Protein AF-A0A1F8V7B3-F1 (afdb_monomer_lite)

Sequence (69 aa):
MPHSEKIIGRQYEQAKLEKAYRSKRAELIAVYGRRRVGKTYLIRTFFLKKNGLFFQVAGIHKGTAALQL

Radius of gyration: 14.14 Å; chains: 1; bounding box: 32×28×36 Å

Foldseek 3Di:
DPDLLDDDDPPVVLVVVVVQVPDPDDDDDDDDDDPPPCRVVVVCSSPVPDPDDDDDWDDDPPDDPVVGD

Secondary structure (DSSP, 8-state):
--------S-HHHHHHHHHHHT-SS--------STTSSHHHHHHHHHTTSSS--------TT--GGG--

pLDDT: mean 82.98, std 15.01, range [39.69, 94.88]

Structure (mmCIF, N/CA/C/O backbone):
data_AF-A0A1F8V7B3-F1
#
_entry.id   AF-A0A1F8V7B3-F1
#
loop_
_atom_site.group_PDB
_atom_site.id
_atom_site.type_symbol
_atom_site.label_atom_id
_atom_site.label_alt_id
_atom_site.label_comp_id
_atom_site.label_asym_id
_atom_site.label_entity_id
_atom_site.label_seq_id
_atom_site.pdbx_PDB_ins_code
_atom_site.Cartn_x
_atom_site.Cartn_y
_atom_site.Cartn_z
_atom_site.occupancy
_atom_site.B_iso_or_equiv
_atom_site.auth_seq_id
_atom_site.auth_comp_id
_atom_site.auth_asym_id
_atom_site.auth_atom_id
_atom_site.pdbx_PDB_model_num
ATOM 1 N N . MET A 1 1 ? 17.707 -8.787 11.387 1.00 39.69 1 MET A N 1
ATOM 2 C CA . MET A 1 1 ? 16.931 -7.831 12.209 1.00 39.69 1 MET A CA 1
ATOM 3 C C . MET A 1 1 ? 15.792 -7.277 11.360 1.00 39.69 1 MET A C 1
ATOM 5 O O . MET A 1 1 ? 16.112 -6.581 10.401 1.00 39.69 1 MET A O 1
ATOM 9 N N . PRO A 1 2 ? 14.502 -7.570 11.607 1.00 43.56 2 PRO A N 1
ATOM 10 C CA . PRO A 1 2 ? 13.451 -6.869 10.887 1.00 43.56 2 PRO A CA 1
ATOM 11 C C . PRO A 1 2 ? 13.364 -5.471 11.501 1.00 43.56 2 PRO A C 1
ATOM 13 O O . PRO A 1 2 ? 12.915 -5.301 12.631 1.00 43.56 2 PRO A O 1
ATOM 16 N N . HIS A 1 3 ? 13.881 -4.463 10.803 1.00 46.31 3 HIS A N 1
ATOM 17 C CA . HIS A 1 3 ? 13.584 -3.084 11.164 1.00 46.31 3 HIS A CA 1
ATOM 18 C C . HIS A 1 3 ? 12.072 -2.903 11.008 1.00 46.31 3 HIS A C 1
ATOM 20 O O . HIS A 1 3 ? 11.522 -3.175 9.941 1.00 46.31 3 HIS A O 1
ATOM 26 N N . SER A 1 4 ? 11.394 -2.488 12.075 1.00 53.03 4 SER A N 1
ATOM 27 C CA . SER A 1 4 ? 9.977 -2.136 12.055 1.00 53.03 4 SER A CA 1
ATOM 28 C C . SER A 1 4 ? 9.760 -0.966 11.093 1.00 53.03 4 SER A C 1
ATOM 30 O O . SER A 1 4 ? 9.788 0.190 11.504 1.00 53.03 4 SER A O 1
ATOM 32 N N . GLU A 1 5 ? 9.566 -1.248 9.803 1.00 67.50 5 GLU A N 1
ATOM 33 C CA . GLU A 1 5 ? 9.293 -0.244 8.773 1.00 67.50 5 GLU A CA 1
ATOM 34 C C . GLU A 1 5 ? 7.968 0.451 9.105 1.00 67.50 5 GLU A C 1
ATOM 36 O O . GLU A 1 5 ? 6.882 -0.063 8.840 1.00 67.50 5 GLU A O 1
ATOM 41 N N . LYS A 1 6 ? 8.021 1.583 9.806 1.00 78.44 6 LYS A N 1
ATOM 42 C CA . LYS A 1 6 ? 6.839 2.353 10.196 1.00 78.44 6 LYS A CA 1
ATOM 43 C C . LYS A 1 6 ? 6.568 3.400 9.125 1.00 78.44 6 LYS A C 1
ATOM 45 O O . LYS A 1 6 ? 7.417 4.235 8.833 1.00 78.44 6 LYS A O 1
ATOM 50 N N . ILE A 1 7 ? 5.363 3.373 8.566 1.00 86.00 7 ILE A N 1
ATOM 51 C CA . ILE A 1 7 ? 4.910 4.382 7.610 1.00 86.00 7 ILE A CA 1
ATOM 52 C C . ILE A 1 7 ? 4.652 5.673 8.393 1.00 86.00 7 ILE A C 1
ATOM 54 O O . ILE A 1 7 ? 3.785 5.710 9.267 1.00 86.00 7 ILE A O 1
ATOM 58 N N . ILE A 1 8 ? 5.430 6.717 8.111 1.00 87.56 8 ILE A N 1
ATOM 59 C CA . ILE A 1 8 ? 5.261 8.043 8.717 1.00 87.56 8 ILE A CA 1
ATOM 60 C C . ILE A 1 8 ? 4.220 8.825 7.902 1.00 87.56 8 ILE A C 1
ATOM 62 O O . ILE A 1 8 ? 4.316 8.907 6.676 1.00 87.56 8 ILE A O 1
ATOM 66 N N . GLY A 1 9 ? 3.227 9.416 8.574 1.00 90.25 9 GLY A N 1
ATOM 67 C CA . GLY A 1 9 ? 2.155 10.177 7.919 1.00 90.25 9 GLY A CA 1
ATOM 68 C C . GLY A 1 9 ? 1.227 9.297 7.074 1.00 90.25 9 GLY A C 1
ATOM 69 O O . GLY A 1 9 ? 1.003 8.138 7.407 1.00 90.25 9 GLY A O 1
ATOM 70 N N . ARG A 1 10 ? 0.661 9.837 5.983 1.00 90.38 10 ARG A N 1
ATOM 71 C CA . ARG A 1 10 ? -0.196 9.088 5.031 1.00 90.38 10 ARG A CA 1
ATOM 72 C C . ARG A 1 10 ? -1.429 8.430 5.670 1.00 90.38 10 ARG A C 1
ATOM 74 O O . ARG A 1 10 ? -1.861 7.367 5.235 1.00 90.38 10 ARG A O 1
ATOM 81 N N . GLN A 1 11 ? -1.972 9.019 6.739 1.00 93.38 11 GLN A N 1
ATOM 82 C CA . GLN A 1 11 ? -3.088 8.432 7.495 1.00 93.38 11 GLN A CA 1
ATOM 83 C C . GLN A 1 11 ? -4.318 8.199 6.608 1.00 93.38 11 GLN A C 1
ATOM 85 O O . GLN A 1 11 ? -4.965 7.160 6.705 1.00 93.38 11 GLN A O 1
ATOM 90 N N . TYR A 1 12 ? -4.593 9.135 5.698 1.00 93.69 12 TYR A N 1
ATOM 91 C CA . TYR A 1 12 ? -5.697 9.031 4.751 1.00 93.69 12 TYR A CA 1
ATOM 92 C C . TYR A 1 12 ? -5.523 7.856 3.779 1.00 93.69 12 TYR A C 1
ATOM 94 O O . TYR A 1 12 ? -6.440 7.055 3.593 1.00 93.69 12 TYR A O 1
ATOM 102 N N . GLU A 1 13 ? -4.343 7.715 3.172 1.00 94.06 13 GLU A N 1
ATOM 103 C CA . GLU A 1 13 ? -4.064 6.618 2.247 1.00 94.06 13 GLU A CA 1
ATOM 104 C C . GLU A 1 13 ? -4.035 5.266 2.966 1.00 94.06 13 GLU A C 1
ATOM 106 O O . GLU A 1 13 ? -4.593 4.297 2.455 1.00 94.06 13 GLU A O 1
ATOM 111 N N . GLN A 1 14 ? -3.463 5.203 4.172 1.00 93.56 14 GLN A N 1
ATOM 112 C CA . GLN A 1 14 ? -3.478 3.996 5.002 1.00 93.56 14 GLN A CA 1
ATOM 113 C C . GLN A 1 14 ? -4.908 3.565 5.352 1.00 93.56 14 GLN A C 1
ATOM 115 O O . GLN A 1 14 ? -5.230 2.385 5.243 1.00 93.56 14 GLN A O 1
ATOM 120 N N . ALA A 1 15 ? -5.791 4.505 5.703 1.00 94.75 15 ALA A N 1
ATOM 121 C CA . ALA A 1 15 ? -7.192 4.201 5.992 1.00 94.75 15 ALA A CA 1
ATOM 122 C C . ALA A 1 15 ? -7.939 3.656 4.762 1.00 94.75 15 ALA A C 1
ATOM 124 O O . ALA A 1 15 ? -8.730 2.720 4.883 1.00 94.75 15 ALA A O 1
ATOM 125 N N . LYS A 1 16 ? -7.665 4.193 3.563 1.00 94.81 16 LYS A N 1
ATOM 126 C CA . LYS A 1 16 ? -8.220 3.652 2.311 1.00 94.81 16 LYS 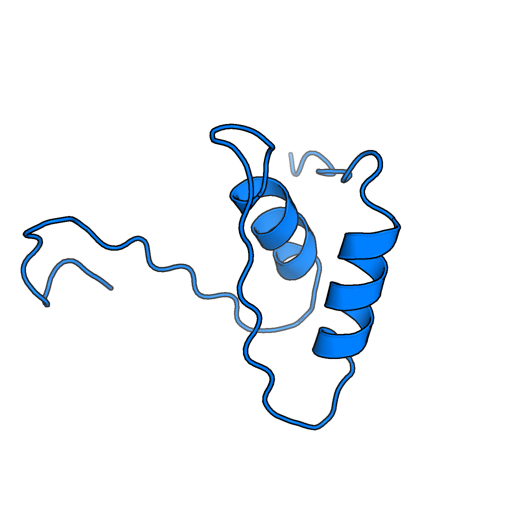A CA 1
ATOM 127 C C . LYS A 1 16 ? -7.737 2.232 2.029 1.00 94.81 16 LYS A C 1
ATOM 129 O O . LYS A 1 16 ? -8.555 1.382 1.691 1.00 94.81 16 LYS A O 1
ATOM 134 N N . LEU A 1 17 ? -6.438 1.976 2.186 1.00 94.25 17 LEU A N 1
ATOM 135 C CA . LEU A 1 17 ? -5.866 0.642 1.991 1.00 94.25 17 LEU A CA 1
ATOM 136 C C . LEU A 1 17 ? -6.423 -0.365 3.006 1.00 94.25 17 LEU A C 1
ATOM 138 O O . LEU A 1 17 ? -6.735 -1.489 2.631 1.00 94.25 17 LEU A O 1
ATOM 142 N N . GLU A 1 18 ? -6.623 0.038 4.264 1.00 94.69 18 GLU A N 1
ATOM 143 C CA . GLU A 1 18 ? -7.243 -0.808 5.292 1.00 94.69 18 GLU A CA 1
ATOM 144 C C . GLU A 1 18 ? -8.700 -1.135 4.967 1.00 94.69 18 GLU A C 1
ATOM 146 O O . GLU A 1 18 ? -9.120 -2.283 5.111 1.00 94.69 18 GLU A O 1
ATOM 151 N N . LYS A 1 19 ? -9.470 -0.147 4.497 1.00 94.88 19 LYS A N 1
ATOM 152 C CA . LYS A 1 19 ? -10.857 -0.366 4.077 1.00 94.88 19 LYS A CA 1
ATOM 153 C C . LYS A 1 19 ? -10.933 -1.385 2.939 1.00 94.88 19 LYS A C 1
ATOM 155 O O . LYS A 1 19 ? -11.743 -2.303 3.020 1.00 94.88 19 LYS A O 1
ATOM 160 N N . ALA A 1 20 ? -10.072 -1.240 1.935 1.00 93.88 20 ALA A N 1
ATOM 161 C CA . ALA A 1 20 ? -10.003 -2.165 0.810 1.00 93.88 20 ALA A CA 1
ATOM 162 C C . ALA A 1 20 ? -9.554 -3.567 1.244 1.00 93.88 20 ALA A C 1
ATOM 164 O O . ALA A 1 20 ? -10.163 -4.560 0.864 1.00 93.88 20 ALA A O 1
ATOM 165 N N . TYR A 1 21 ? -8.542 -3.657 2.111 1.00 93.00 21 TYR A N 1
ATOM 166 C CA . TYR A 1 21 ? -8.047 -4.926 2.646 1.00 93.00 21 TYR A CA 1
ATOM 167 C C . TYR A 1 21 ? -9.108 -5.696 3.452 1.00 93.00 21 TYR A C 1
ATOM 169 O O . TYR A 1 21 ? -9.143 -6.922 3.413 1.00 93.00 21 TYR A O 1
ATOM 177 N N . ARG A 1 22 ? -9.991 -4.997 4.180 1.00 93.62 22 ARG A N 1
ATOM 178 C CA . ARG A 1 22 ? -11.095 -5.618 4.940 1.00 93.62 22 ARG A CA 1
ATOM 179 C C . ARG A 1 22 ? -12.334 -5.924 4.098 1.00 93.62 22 ARG A C 1
ATOM 181 O O . ARG A 1 22 ? -1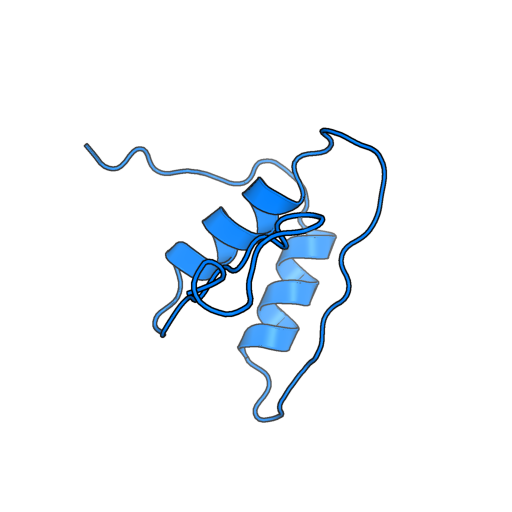3.268 -6.554 4.598 1.00 93.62 22 ARG A O 1
ATOM 188 N N . SER A 1 23 ? -12.381 -5.442 2.862 1.00 93.38 23 SER A N 1
ATOM 189 C CA . SER A 1 23 ? -13.502 -5.661 1.959 1.00 93.38 23 SER A CA 1
ATOM 190 C C . SER A 1 23 ? -13.619 -7.144 1.612 1.00 93.38 23 SER A C 1
ATOM 192 O O . SER A 1 23 ? -12.630 -7.816 1.341 1.00 93.38 23 SER A O 1
ATOM 194 N N . LYS A 1 24 ? -14.847 -7.672 1.587 1.00 92.88 24 LYS A N 1
ATOM 195 C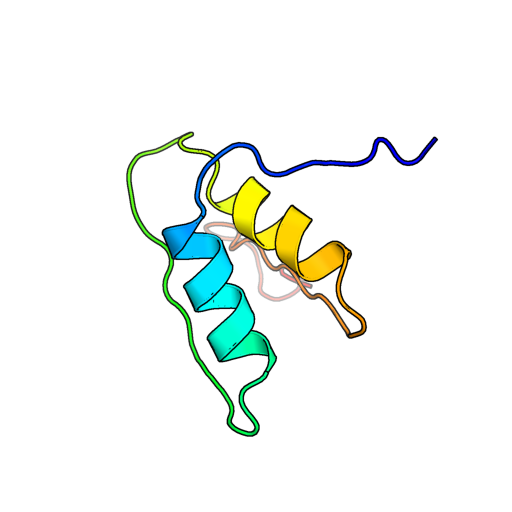 CA . LYS A 1 24 ? -15.115 -9.056 1.149 1.00 92.88 24 LYS A CA 1
ATOM 196 C C . LYS A 1 24 ? -15.203 -9.188 -0.378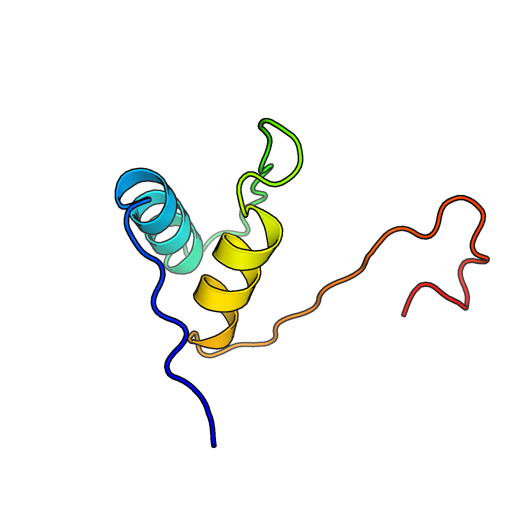 1.00 92.88 24 LYS A C 1
ATOM 198 O O . LYS A 1 24 ? -15.609 -10.231 -0.881 1.00 92.88 24 LYS A O 1
ATOM 203 N N . ARG A 1 25 ? -14.905 -8.117 -1.117 1.00 93.50 25 ARG A N 1
ATOM 204 C CA . ARG A 1 25 ? -14.968 -8.056 -2.581 1.00 93.50 25 ARG A CA 1
ATOM 205 C C . ARG A 1 25 ? -13.569 -7.850 -3.146 1.00 93.50 25 ARG A C 1
ATOM 207 O O . ARG A 1 25 ? -12.716 -7.264 -2.489 1.00 93.50 25 ARG A O 1
ATOM 214 N N . ALA A 1 26 ? -13.357 -8.306 -4.377 1.00 92.12 26 ALA A N 1
ATOM 215 C CA . ALA A 1 26 ? -12.143 -7.983 -5.110 1.00 92.12 26 ALA A CA 1
ATOM 216 C C . ALA A 1 26 ? -12.109 -6.475 -5.409 1.00 92.12 26 ALA A C 1
ATOM 218 O O . ALA A 1 26 ? -13.052 -5.936 -5.990 1.00 92.12 26 ALA A O 1
ATOM 219 N N . GLU A 1 27 ? -11.027 -5.806 -5.013 1.00 93.25 27 GLU A N 1
ATOM 220 C CA . GLU A 1 27 ? -10.816 -4.378 -5.254 1.00 93.25 27 GLU A CA 1
ATOM 221 C C . GLU A 1 27 ? -9.550 -4.146 -6.082 1.00 93.25 27 GLU A C 1
ATOM 223 O O . GLU A 1 27 ? -8.510 -4.760 -5.845 1.00 93.25 27 GLU A O 1
ATOM 228 N N . LEU A 1 28 ? -9.636 -3.223 -7.044 1.00 93.06 28 LEU A N 1
ATOM 229 C CA . LEU A 1 28 ? -8.504 -2.768 -7.846 1.00 93.06 28 LEU A CA 1
ATOM 230 C C . LEU A 1 28 ? -8.164 -1.327 -7.463 1.00 93.06 28 LEU A C 1
ATOM 232 O O . L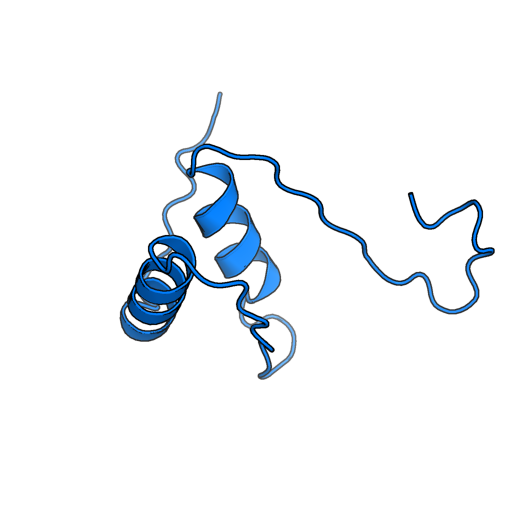EU A 1 28 ? -8.964 -0.415 -7.671 1.00 93.06 28 LEU A O 1
ATOM 236 N N . ILE A 1 29 ? -6.966 -1.115 -6.918 1.00 92.31 29 ILE A N 1
ATOM 237 C CA . ILE A 1 29 ? -6.514 0.200 -6.449 1.00 92.31 29 ILE A CA 1
ATOM 238 C C . ILE A 1 29 ? -5.403 0.715 -7.361 1.00 92.31 29 ILE A C 1
ATOM 240 O O . ILE A 1 29 ? -4.322 0.133 -7.435 1.00 92.31 29 ILE A O 1
ATOM 244 N N . ALA A 1 30 ? -5.639 1.859 -8.003 1.00 93.00 30 ALA A N 1
ATOM 245 C CA . ALA A 1 30 ? -4.615 2.587 -8.743 1.00 93.00 30 ALA A CA 1
ATOM 246 C C . ALA A 1 30 ? -3.942 3.638 -7.843 1.00 93.00 30 ALA A C 1
ATOM 248 O O . ALA A 1 30 ? -4.611 4.478 -7.241 1.00 93.00 30 ALA A O 1
ATOM 249 N N . VAL A 1 31 ? -2.607 3.625 -7.768 1.00 92.00 31 VAL A N 1
ATOM 250 C CA . VAL A 1 31 ? -1.827 4.532 -6.906 1.00 92.00 31 VAL A CA 1
ATOM 251 C C . VAL A 1 31 ? -0.921 5.425 -7.758 1.00 92.00 31 VAL A C 1
ATOM 253 O O . VAL A 1 31 ? 0.065 4.973 -8.338 1.00 92.00 31 VAL A O 1
ATOM 256 N N . TYR A 1 32 ? -1.217 6.726 -7.809 1.00 92.56 32 TYR A N 1
ATOM 257 C CA . TYR A 1 32 ? -0.519 7.708 -8.652 1.00 92.56 32 TYR A CA 1
ATOM 258 C C . TYR A 1 32 ? 0.038 8.903 -7.843 1.00 92.56 32 TYR A C 1
ATOM 260 O O . TYR A 1 32 ? 0.015 8.901 -6.618 1.00 92.56 32 TYR A O 1
ATOM 268 N N . GLY A 1 33 ? 0.714 9.855 -8.508 1.00 90.50 33 GLY A N 1
ATOM 269 C CA . GLY A 1 33 ? 1.452 10.971 -7.874 1.00 90.50 33 GLY A CA 1
ATOM 270 C C . GLY A 1 33 ? 2.877 11.189 -8.420 1.00 90.50 33 GLY A C 1
ATOM 271 O O . GLY A 1 33 ? 3.288 10.521 -9.369 1.00 90.50 33 GLY A O 1
ATOM 272 N N . ARG A 1 34 ? 3.667 12.087 -7.817 1.00 91.81 34 ARG A N 1
ATOM 273 C CA . ARG A 1 34 ? 5.018 12.436 -8.312 1.00 91.81 34 ARG A CA 1
ATOM 274 C C . ARG A 1 34 ? 6.042 11.302 -8.144 1.00 91.81 34 ARG A C 1
ATOM 276 O O . ARG A 1 34 ? 5.867 10.391 -7.330 1.00 91.81 34 ARG A O 1
ATOM 283 N N . ARG A 1 35 ? 7.140 11.359 -8.906 1.00 89.31 35 ARG A N 1
ATOM 284 C CA . ARG A 1 35 ? 8.280 10.435 -8.762 1.00 89.31 35 ARG A CA 1
ATOM 285 C C . ARG A 1 35 ? 8.892 10.571 -7.361 1.00 89.31 35 ARG A C 1
ATOM 287 O O . ARG A 1 35 ? 8.974 11.676 -6.842 1.00 89.31 35 ARG A O 1
ATOM 294 N N . ARG A 1 36 ? 9.349 9.458 -6.772 1.00 88.12 36 ARG A N 1
ATOM 295 C CA . ARG A 1 36 ? 10.047 9.394 -5.464 1.00 88.12 36 ARG A CA 1
ATOM 296 C C . ARG A 1 36 ? 9.233 9.793 -4.217 1.00 88.12 36 ARG A C 1
ATOM 298 O O . ARG A 1 36 ? 9.802 9.879 -3.143 1.00 88.12 36 ARG A O 1
ATOM 305 N N . VAL A 1 37 ? 7.908 9.934 -4.299 1.00 90.56 37 VAL A N 1
ATOM 306 C CA . VAL A 1 37 ? 7.053 10.238 -3.121 1.00 90.56 37 VAL A CA 1
ATOM 307 C C . VAL A 1 37 ? 6.795 9.047 -2.182 1.00 90.56 37 VAL A C 1
ATOM 309 O O . VAL A 1 37 ? 5.979 9.153 -1.269 1.00 90.56 37 VAL A O 1
ATOM 312 N N . GLY A 1 38 ? 7.438 7.900 -2.425 1.00 90.44 38 GLY A N 1
ATOM 313 C CA . GLY A 1 38 ? 7.330 6.716 -1.567 1.00 90.44 38 GLY A CA 1
ATOM 314 C C . GLY A 1 38 ? 6.107 5.825 -1.811 1.00 90.44 38 GLY A C 1
ATOM 315 O O . GLY A 1 38 ? 5.710 5.095 -0.912 1.00 90.44 38 GLY A O 1
ATOM 316 N N . LYS A 1 39 ? 5.499 5.839 -3.007 1.00 92.50 39 LYS A N 1
ATOM 317 C CA . LYS A 1 39 ? 4.301 5.017 -3.292 1.00 92.50 39 LYS A CA 1
ATOM 318 C C . LYS A 1 39 ? 4.556 3.515 -3.146 1.00 92.50 39 LYS A C 1
ATOM 320 O O . LYS A 1 39 ? 3.794 2.826 -2.483 1.00 92.50 39 LYS A O 1
ATOM 325 N N . THR A 1 40 ? 5.641 3.017 -3.742 1.00 90.69 40 THR A N 1
ATOM 326 C CA . THR A 1 40 ? 6.027 1.600 -3.647 1.00 90.69 40 THR A CA 1
ATOM 327 C C . THR A 1 40 ? 6.312 1.204 -2.203 1.00 90.69 40 THR A C 1
ATOM 329 O O . THR A 1 40 ? 5.904 0.131 -1.777 1.00 90.69 40 THR A O 1
ATOM 332 N N . TYR A 1 41 ? 6.951 2.096 -1.440 1.00 91.62 41 TYR A N 1
ATOM 333 C CA . TYR A 1 41 ? 7.208 1.896 -0.016 1.00 91.62 41 TYR A CA 1
ATOM 334 C C . TYR A 1 41 ? 5.900 1.780 0.780 1.00 91.62 41 TYR A C 1
ATOM 336 O O . TYR A 1 41 ? 5.710 0.797 1.482 1.00 91.62 41 TYR A O 1
ATOM 344 N N . LEU A 1 42 ? 4.955 2.713 0.591 1.00 92.00 42 LEU A N 1
ATOM 345 C CA . LEU A 1 42 ? 3.637 2.688 1.241 1.00 92.00 42 LEU A CA 1
ATOM 346 C C . LEU A 1 42 ? 2.923 1.343 1.041 1.00 92.00 42 LEU A C 1
ATOM 348 O O . LEU A 1 42 ? 2.479 0.743 2.013 1.00 92.00 42 LEU A O 1
ATOM 352 N N . ILE A 1 43 ? 2.834 0.866 -0.204 1.00 92.38 43 ILE A N 1
ATOM 353 C CA . ILE A 1 43 ? 2.132 -0.382 -0.536 1.00 92.38 43 ILE A CA 1
ATOM 354 C C . ILE A 1 43 ? 2.863 -1.593 0.043 1.00 92.38 43 ILE A C 1
ATOM 356 O O . ILE A 1 43 ? 2.255 -2.397 0.746 1.00 92.38 43 ILE A O 1
ATOM 360 N N . ARG A 1 44 ? 4.174 -1.698 -0.188 1.00 91.25 44 ARG A N 1
ATOM 361 C CA . ARG A 1 44 ? 4.974 -2.834 0.278 1.00 91.25 44 ARG A CA 1
ATOM 362 C C . ARG A 1 44 ? 4.955 -2.939 1.803 1.00 91.25 44 ARG A C 1
ATOM 364 O O . ARG A 1 44 ? 4.608 -3.985 2.334 1.00 91.25 44 ARG A O 1
ATOM 371 N N . THR A 1 45 ? 5.240 -1.853 2.515 1.00 91.50 45 THR A N 1
ATOM 372 C CA . THR A 1 45 ? 5.259 -1.847 3.982 1.00 91.50 45 THR A CA 1
ATOM 373 C C . THR A 1 45 ? 3.866 -2.067 4.587 1.00 91.50 45 THR A C 1
ATOM 375 O O . THR A 1 45 ? 3.760 -2.683 5.648 1.00 91.50 45 THR A O 1
ATOM 378 N N . PHE A 1 46 ? 2.792 -1.595 3.939 1.00 91.94 46 PHE A N 1
ATOM 379 C CA . PHE A 1 46 ? 1.424 -1.828 4.412 1.00 91.94 46 PHE A CA 1
ATOM 380 C C . PHE A 1 46 ? 1.038 -3.308 4.306 1.00 91.94 46 PHE A C 1
ATOM 382 O O . PHE A 1 46 ? 0.613 -3.884 5.305 1.00 91.94 46 PHE A O 1
ATOM 389 N N . PHE A 1 47 ? 1.219 -3.931 3.135 1.00 91.06 47 PHE A N 1
ATOM 390 C CA . PHE A 1 47 ? 0.770 -5.306 2.886 1.00 91.06 47 PHE A CA 1
ATOM 391 C C . PHE A 1 47 ? 1.712 -6.383 3.434 1.00 91.06 47 PHE A C 1
ATOM 393 O O . PHE A 1 47 ? 1.224 -7.429 3.843 1.00 91.06 47 PHE A O 1
ATOM 400 N N . LEU A 1 48 ? 3.026 -6.138 3.546 1.00 89.88 48 LEU A N 1
ATOM 401 C CA . LEU A 1 48 ? 3.955 -7.101 4.167 1.00 89.88 48 LEU A CA 1
ATOM 402 C C . LEU A 1 48 ? 3.664 -7.357 5.654 1.00 89.88 48 LEU A C 1
ATOM 404 O O . LEU A 1 48 ? 4.098 -8.363 6.204 1.00 89.88 48 LEU A O 1
ATOM 408 N N . LYS A 1 49 ? 2.940 -6.449 6.316 1.00 86.56 49 LYS A N 1
ATOM 409 C CA . LYS A 1 49 ? 2.495 -6.611 7.708 1.00 86.56 49 LYS A CA 1
ATOM 410 C C . LYS A 1 49 ? 1.139 -7.302 7.834 1.00 86.56 49 LYS A C 1
ATOM 412 O O . LYS A 1 49 ? 0.633 -7.434 8.946 1.00 86.56 49 LYS A O 1
ATOM 417 N N . LYS A 1 50 ? 0.506 -7.654 6.716 1.00 88.19 50 LYS A N 1
ATOM 418 C CA . LYS A 1 50 ? -0.810 -8.285 6.686 1.00 88.19 50 LYS A CA 1
ATOM 419 C C . LYS A 1 50 ? -0.663 -9.769 6.398 1.00 88.19 50 LYS A C 1
ATOM 421 O O . LYS A 1 50 ? 0.240 -10.191 5.682 1.00 88.19 50 LYS A O 1
ATOM 426 N N . ASN A 1 51 ? -1.580 -10.555 6.945 1.00 86.75 51 ASN A N 1
ATOM 427 C CA . ASN A 1 51 ? -1.635 -11.978 6.659 1.00 86.75 51 ASN A CA 1
ATOM 428 C C . ASN A 1 51 ? -2.198 -12.173 5.253 1.00 86.75 51 ASN A C 1
ATOM 430 O O . ASN A 1 51 ? -3.289 -11.703 4.942 1.00 86.75 51 ASN A O 1
ATOM 434 N N . GLY A 1 52 ? -1.458 -12.879 4.411 1.00 86.94 52 GLY A N 1
ATOM 435 C CA . GLY A 1 52 ? -1.876 -13.166 3.052 1.00 86.94 52 GLY A CA 1
ATOM 436 C C . GLY A 1 52 ? -0.685 -13.359 2.136 1.00 86.94 52 GLY A C 1
ATOM 437 O O . GLY A 1 52 ? 0.471 -13.334 2.557 1.00 86.94 52 GLY A O 1
ATOM 438 N N . LEU A 1 53 ? -0.997 -13.555 0.865 1.00 87.69 53 LEU A N 1
ATOM 439 C CA . LEU A 1 53 ? -0.004 -13.712 -0.177 1.00 87.69 53 LEU A CA 1
ATOM 440 C C . LEU A 1 53 ? 0.236 -12.358 -0.843 1.00 87.69 53 LEU A C 1
ATOM 442 O O . LEU A 1 53 ? -0.692 -11.744 -1.368 1.00 87.69 53 LEU A O 1
ATOM 446 N N . PHE A 1 54 ? 1.477 -11.882 -0.790 1.00 88.38 54 PHE A N 1
ATOM 447 C CA . PHE A 1 54 ? 1.883 -10.631 -1.420 1.00 88.38 54 PHE A CA 1
ATOM 448 C C . PHE A 1 54 ? 2.713 -10.929 -2.666 1.00 88.38 54 PHE A C 1
ATOM 450 O O . PHE A 1 54 ? 3.826 -11.443 -2.565 1.00 88.38 54 PHE A O 1
ATOM 457 N N . PHE A 1 55 ? 2.181 -10.563 -3.829 1.00 86.81 55 PHE A N 1
ATOM 458 C CA . PHE A 1 55 ? 2.896 -10.614 -5.098 1.00 86.81 55 PHE A CA 1
ATOM 459 C C . PHE A 1 55 ? 3.206 -9.204 -5.581 1.00 86.81 55 PHE A C 1
ATOM 461 O O . PHE A 1 55 ? 2.345 -8.323 -5.566 1.00 86.81 55 PHE A O 1
ATOM 468 N N . GLN A 1 56 ? 4.434 -8.999 -6.046 1.00 85.44 56 GLN A N 1
ATOM 469 C CA . GLN A 1 56 ? 4.854 -7.747 -6.651 1.00 85.44 56 GLN A CA 1
ATOM 470 C C . GLN A 1 56 ? 5.526 -8.043 -7.983 1.00 85.44 56 GLN A C 1
ATOM 472 O O . GLN A 1 56 ? 6.572 -8.678 -8.020 1.00 85.44 56 GLN A O 1
ATOM 477 N N . VAL A 1 57 ? 4.952 -7.507 -9.057 1.00 84.50 57 VAL A N 1
ATOM 478 C CA . VAL A 1 57 ? 5.521 -7.582 -10.402 1.00 84.50 57 VAL A CA 1
ATOM 479 C C . VAL A 1 57 ? 5.902 -6.172 -10.832 1.00 84.50 57 VAL A C 1
ATOM 481 O O . VAL A 1 57 ? 5.105 -5.237 -10.723 1.00 84.50 57 VAL A O 1
ATOM 484 N N . ALA A 1 58 ? 7.134 -6.001 -11.301 1.00 80.88 58 ALA A N 1
ATOM 485 C CA . ALA A 1 58 ? 7.569 -4.776 -11.953 1.00 80.88 58 ALA A CA 1
ATOM 486 C C . ALA A 1 58 ? 7.641 -5.039 -13.458 1.00 80.88 58 ALA A C 1
ATOM 488 O O . ALA A 1 58 ? 8.370 -5.921 -13.901 1.00 80.88 58 ALA A O 1
ATOM 489 N 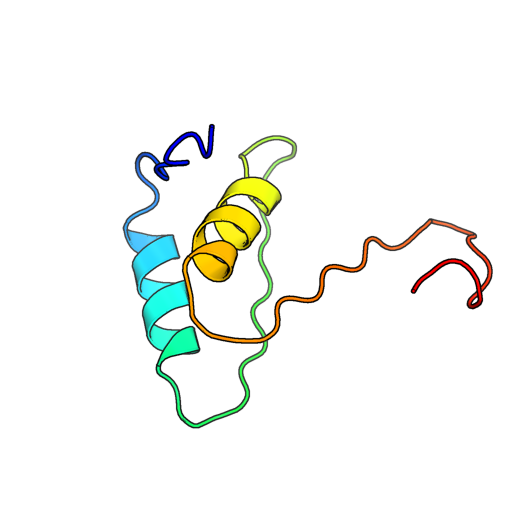N . GLY A 1 59 ? 6.885 -4.275 -14.247 1.00 71.56 59 GLY A N 1
ATOM 490 C CA . GLY A 1 59 ? 6.946 -4.383 -15.700 1.00 71.56 59 GLY A CA 1
ATOM 491 C C . GLY A 1 59 ? 8.341 -4.019 -16.204 1.00 71.56 59 GLY A C 1
ATOM 492 O O . GLY A 1 59 ? 8.768 -2.870 -16.080 1.00 71.56 59 GLY A O 1
ATOM 493 N N . ILE A 1 60 ? 9.048 -4.988 -16.783 1.00 68.50 60 ILE A N 1
ATOM 494 C CA . ILE A 1 60 ? 10.293 -4.739 -17.510 1.00 68.50 60 ILE A CA 1
ATOM 495 C C . ILE A 1 60 ? 9.902 -4.240 -18.900 1.00 68.50 60 ILE A C 1
ATOM 497 O O . ILE A 1 60 ? 9.309 -4.974 -19.693 1.00 68.50 60 ILE A O 1
ATOM 501 N N . HIS A 1 61 ? 10.219 -2.983 -19.206 1.00 57.56 61 HIS A N 1
ATOM 502 C CA . HIS A 1 61 ? 10.017 -2.433 -20.544 1.00 57.56 61 HIS A CA 1
ATOM 503 C C . HIS A 1 61 ? 10.865 -3.237 -21.551 1.00 57.56 61 HIS A C 1
ATOM 505 O O . HIS A 1 61 ? 12.091 -3.183 -21.488 1.00 57.56 61 HIS A O 1
ATOM 511 N N . LYS A 1 62 ? 10.209 -3.980 -22.460 1.00 62.31 62 LYS A N 1
ATOM 512 C CA . LYS A 1 62 ? 10.793 -4.973 -23.398 1.00 62.31 62 LYS A CA 1
ATOM 513 C C . LYS A 1 62 ? 11.327 -6.281 -22.779 1.00 62.31 62 LYS A C 1
ATOM 515 O O . LYS A 1 62 ? 12.089 -6.986 -23.434 1.00 62.31 62 LYS A O 1
ATOM 520 N N . GLY A 1 63 ? 10.940 -6.637 -21.554 1.00 61.09 63 GLY A N 1
ATOM 521 C CA . GLY A 1 63 ? 11.227 -7.972 -21.015 1.00 61.09 63 GLY A CA 1
ATOM 522 C C . GLY A 1 63 ? 10.364 -9.035 -21.699 1.00 61.09 63 GLY A C 1
ATOM 523 O O . GLY A 1 63 ? 9.177 -8.806 -21.927 1.00 61.09 63 GLY A O 1
ATOM 524 N N . THR A 1 64 ? 10.941 -10.189 -22.037 1.00 63.50 64 THR A N 1
ATOM 525 C CA . THR A 1 64 ? 10.171 -11.350 -22.505 1.00 63.50 64 THR A CA 1
ATOM 526 C C . THR A 1 64 ? 9.213 -11.821 -21.405 1.00 63.50 64 THR A C 1
ATOM 528 O O . THR A 1 64 ? 9.513 -11.680 -20.221 1.00 63.50 64 THR A O 1
ATOM 531 N N . ALA A 1 65 ? 8.060 -12.393 -21.776 1.00 61.84 65 ALA A N 1
ATOM 532 C CA . ALA A 1 65 ? 7.044 -12.851 -20.814 1.00 61.84 65 ALA A CA 1
ATOM 533 C C . ALA A 1 65 ? 7.602 -13.835 -19.760 1.00 61.84 65 ALA A C 1
ATOM 535 O O . ALA A 1 65 ? 7.142 -13.849 -18.624 1.00 61.84 65 ALA A O 1
ATOM 536 N N . ALA A 1 66 ? 8.644 -14.597 -20.112 1.00 63.31 66 ALA A N 1
ATOM 537 C CA . ALA A 1 66 ? 9.344 -15.515 -19.210 1.00 63.31 66 ALA A CA 1
ATOM 538 C C . ALA A 1 66 ? 10.103 -14.823 -18.057 1.00 63.31 66 ALA A C 1
ATOM 540 O O . ALA A 1 66 ? 10.441 -15.476 -17.079 1.00 63.31 66 ALA A O 1
ATOM 541 N N . LEU A 1 67 ? 10.380 -13.520 -18.163 1.00 58.22 67 LEU A N 1
ATOM 542 C CA . LEU A 1 67 ? 11.208 -12.754 -17.222 1.00 58.22 67 LEU A CA 1
ATOM 543 C C . LEU A 1 67 ? 10.373 -11.909 -16.237 1.00 58.22 67 LEU A C 1
ATOM 545 O O . LEU A 1 67 ? 10.923 -11.076 -15.524 1.00 58.22 67 LEU A O 1
ATOM 549 N N . GLN A 1 68 ? 9.044 -12.071 -16.241 1.00 51.75 68 GLN A N 1
ATOM 550 C CA . GLN A 1 68 ? 8.096 -11.255 -15.466 1.00 51.75 68 GLN A CA 1
ATOM 551 C C . GLN A 1 68 ? 7.512 -11.962 -14.223 1.00 51.75 68 GLN A C 1
ATOM 553 O O . GLN A 1 68 ? 6.635 -11.386 -13.575 1.00 51.75 68 GLN A O 1
ATOM 558 N N . LEU A 1 69 ? 7.977 -13.176 -13.903 1.00 48.94 69 LEU A N 1
ATOM 559 C CA . LEU A 1 69 ? 7.611 -13.958 -12.709 1.00 48.94 69 LEU A CA 1
ATOM 560 C C . LEU A 1 69 ? 8.643 -13.775 -11.591 1.00 48.94 69 LEU A C 1
ATOM 562 O O . LEU A 1 69 ? 8.211 -13.739 -10.418 1.00 48.94 69 LEU A O 1
#